Protein AF-A0A6B2NTK7-F1 (afdb_monomer)

pLDDT: mean 96.74, std 3.29, range [77.5, 98.81]

Mean predicted aligned error: 2.41 Å

Radius of gyration: 13.09 Å; Cα contacts (8 Å, |Δi|>4): 230; chains: 1; bounding box: 29×30×38 Å

Solvent-accessible surface area (backbone atoms only — not comparable to full-atom values): 6004 Å² total; per-residue (Å²): 88,73,78,73,84,59,63,34,74,52,73,42,69,81,52,84,90,76,59,60,46,55,31,65,58,80,38,51,92,48,54,24,31,42,32,43,58,51,68,86,63,57,76,85,45,50,46,70,47,75,47,74,57,63,55,98,89,66,53,49,56,76,50,79,91,37,26,22,26,34,37,24,39,57,92,76,66,44,50,51,35,37,28,41,30,35,64,72,48,90,44,44,36,39,28,43,77,92,48,75,40,72,67,105

Structure (mmCIF, N/CA/C/O backbone):
data_AF-A0A6B2NTK7-F1
#
_entry.id   AF-A0A6B2NTK7-F1
#
loop_
_atom_site.group_PDB
_atom_site.id
_atom_site.type_symbol
_atom_site.label_atom_id
_atom_site.label_alt_id
_atom_site.label_comp_id
_atom_site.label_asym_id
_atom_site.label_entity_id
_atom_site.label_seq_id
_atom_site.pdbx_PDB_ins_code
_atom_site.Cartn_x
_atom_site.Cartn_y
_atom_site.Cartn_z
_atom_site.occupancy
_atom_site.B_iso_or_equiv
_atom_site.auth_seq_id
_atom_site.auth_comp_id
_atom_site.auth_asym_id
_atom_site.auth_atom_id
_atom_site.pdbx_PDB_model_num
ATOM 1 N N . ILE A 1 1 ? 10.728 6.453 0.376 1.00 93.19 1 ILE A N 1
ATOM 2 C CA . ILE A 1 1 ? 10.989 6.324 1.821 1.00 93.19 1 ILE A CA 1
ATOM 3 C C . ILE A 1 1 ? 11.390 4.894 2.100 1.00 93.19 1 ILE A C 1
ATOM 5 O O . ILE A 1 1 ? 10.893 4.009 1.410 1.00 93.19 1 ILE A O 1
ATOM 9 N N . ASN A 1 2 ? 12.301 4.717 3.054 1.00 94.19 2 ASN A N 1
ATOM 10 C CA . ASN A 1 2 ? 12.835 3.421 3.455 1.00 94.19 2 ASN A CA 1
ATOM 11 C C . ASN A 1 2 ? 12.679 3.284 4.965 1.00 94.19 2 ASN A C 1
ATOM 13 O O . ASN A 1 2 ? 12.925 4.269 5.671 1.00 94.19 2 ASN A O 1
ATOM 17 N N . GLY A 1 3 ? 12.251 2.114 5.424 1.00 92.06 3 GLY A N 1
ATOM 18 C CA . GLY A 1 3 ? 12.166 1.770 6.843 1.00 92.06 3 GLY A CA 1
ATOM 19 C C . GLY A 1 3 ? 13.513 1.311 7.397 1.00 92.06 3 GLY A C 1
ATOM 20 O O . GLY A 1 3 ? 13.931 1.751 8.471 1.00 92.06 3 GLY A O 1
ATOM 21 N N . GLY A 1 4 ? 14.269 0.563 6.590 1.00 95.94 4 GLY A N 1
ATOM 22 C CA . GLY A 1 4 ? 15.470 -0.127 7.032 1.00 95.94 4 GLY A CA 1
ATOM 23 C C . GLY A 1 4 ? 15.207 -1.616 7.225 1.00 95.94 4 GLY A C 1
ATOM 24 O O . GLY A 1 4 ? 14.749 -2.281 6.309 1.00 95.94 4 GLY A O 1
ATOM 25 N N . SER A 1 5 ? 15.627 -2.158 8.365 1.00 95.56 5 SER A N 1
ATOM 26 C CA . SER A 1 5 ? 15.460 -3.579 8.680 1.00 95.56 5 SER A CA 1
ATOM 27 C C . SER A 1 5 ? 14.580 -3.744 9.908 1.00 95.56 5 SER A C 1
ATOM 29 O O . SER A 1 5 ? 14.769 -3.033 10.900 1.00 95.56 5 SER A O 1
ATOM 31 N N . GLY A 1 6 ? 13.753 -4.785 9.906 1.00 97.31 6 GLY A N 1
ATOM 32 C CA . GLY A 1 6 ? 12.849 -5.108 11.007 1.00 97.31 6 GLY A CA 1
ATOM 33 C C . GLY A 1 6 ? 11.439 -4.575 10.775 1.00 97.31 6 GLY A C 1
ATOM 34 O O . GLY A 1 6 ? 11.098 -4.184 9.677 1.00 97.31 6 GLY A O 1
ATOM 35 N N . ALA A 1 7 ? 10.604 -4.610 11.817 1.00 97.75 7 ALA A N 1
ATOM 36 C CA . ALA A 1 7 ? 9.182 -4.287 11.701 1.00 97.75 7 ALA A CA 1
ATOM 37 C C . ALA A 1 7 ? 8.933 -2.770 11.693 1.00 97.75 7 ALA A C 1
ATOM 39 O O . ALA A 1 7 ? 8.708 -2.156 12.749 1.00 97.75 7 ALA A O 1
ATOM 40 N N . ASP A 1 8 ? 8.950 -2.175 10.508 1.00 98.50 8 ASP A N 1
ATOM 41 C CA . ASP A 1 8 ? 8.792 -0.746 10.293 1.00 98.50 8 ASP A CA 1
ATOM 42 C C . ASP A 1 8 ? 7.329 -0.313 10.136 1.00 98.50 8 ASP A C 1
ATOM 44 O O . ASP A 1 8 ? 6.411 -1.082 9.832 1.00 98.50 8 ASP A O 1
ATOM 48 N N . LYS A 1 9 ? 7.088 0.979 10.391 1.00 98.25 9 LYS A N 1
ATOM 49 C CA . LYS A 1 9 ? 5.759 1.597 10.285 1.00 98.25 9 LYS A CA 1
ATOM 50 C C . LYS A 1 9 ? 5.783 2.758 9.311 1.00 98.25 9 LYS A C 1
ATOM 52 O O . LYS A 1 9 ? 6.295 3.832 9.625 1.00 98.25 9 LYS A O 1
ATOM 57 N N . PHE A 1 10 ? 5.123 2.579 8.176 1.00 98.38 10 PHE A N 1
ATOM 58 C CA . PHE A 1 10 ? 4.950 3.626 7.177 1.00 98.38 10 PHE A CA 1
ATOM 59 C C . PHE A 1 10 ? 3.636 4.363 7.447 1.00 98.38 10 PHE A C 1
ATOM 61 O O . PHE A 1 10 ? 2.555 3.890 7.098 1.00 98.38 10 PHE A O 1
ATOM 68 N N . PHE A 1 11 ? 3.713 5.495 8.151 1.00 97.50 11 PHE A N 1
ATOM 69 C CA . PHE A 1 11 ? 2.534 6.260 8.567 1.00 97.50 11 PHE A CA 1
ATOM 70 C C . PHE A 1 11 ? 1.991 7.163 7.457 1.00 97.50 11 PHE A C 1
ATOM 72 O O . PHE A 1 11 ? 2.731 7.967 6.903 1.00 97.50 11 PHE A O 1
ATOM 79 N N . HIS A 1 12 ? 0.673 7.133 7.251 1.00 97.31 12 HIS A N 1
ATOM 80 C CA . HIS A 1 12 ? -0.034 8.067 6.381 1.00 97.31 12 HIS A CA 1
ATOM 81 C C . HIS A 1 12 ? -1.255 8.667 7.088 1.00 97.31 12 HIS A C 1
ATOM 83 O O . HIS A 1 12 ? -2.149 7.954 7.547 1.00 97.31 12 HIS A O 1
ATOM 89 N N . VAL A 1 13 ? -1.345 10.001 7.137 1.00 94.44 13 VAL A N 1
ATOM 90 C CA . VAL A 1 13 ? -2.405 10.713 7.885 1.00 94.44 13 VAL A CA 1
ATOM 91 C C . VAL A 1 13 ? -3.806 10.554 7.273 1.00 94.44 13 VAL A C 1
ATOM 93 O O . VAL A 1 13 ? -4.808 10.697 7.967 1.00 94.44 13 VAL A O 1
ATOM 96 N N . GLY A 1 14 ? -3.886 10.246 5.975 1.00 88.31 14 GLY A N 1
ATOM 97 C CA . GLY A 1 14 ? -5.147 10.041 5.242 1.00 88.31 14 GLY A CA 1
ATOM 98 C C . GLY A 1 14 ? -5.803 11.324 4.723 1.00 88.31 14 GLY A C 1
ATOM 99 O O . GLY A 1 14 ? -6.928 11.287 4.230 1.00 88.31 14 GLY A O 1
ATOM 100 N N . ALA A 1 15 ? -5.104 12.457 4.812 1.00 84.81 15 ALA A N 1
ATOM 101 C CA . ALA A 1 15 ? -5.522 13.730 4.236 1.00 84.81 15 ALA A CA 1
ATOM 102 C C . ALA A 1 15 ? -4.930 13.915 2.831 1.00 84.81 15 ALA A C 1
ATOM 104 O O . ALA A 1 15 ? -3.767 13.584 2.593 1.00 84.81 15 ALA A O 1
ATOM 105 N N . SER A 1 16 ? -5.696 14.528 1.925 1.00 77.50 16 SER A N 1
ATOM 106 C CA . SER A 1 16 ? -5.280 14.763 0.533 1.00 77.50 16 SER A CA 1
ATOM 107 C C . SER A 1 16 ? -3.981 15.569 0.403 1.00 77.50 16 SER A C 1
ATOM 109 O O . SER A 1 16 ? -3.234 15.371 -0.548 1.00 77.50 16 SER A O 1
ATOM 111 N N . GLY A 1 17 ? -3.677 16.439 1.371 1.00 83.50 17 GLY A N 1
ATOM 112 C CA . GLY A 1 17 ? -2.4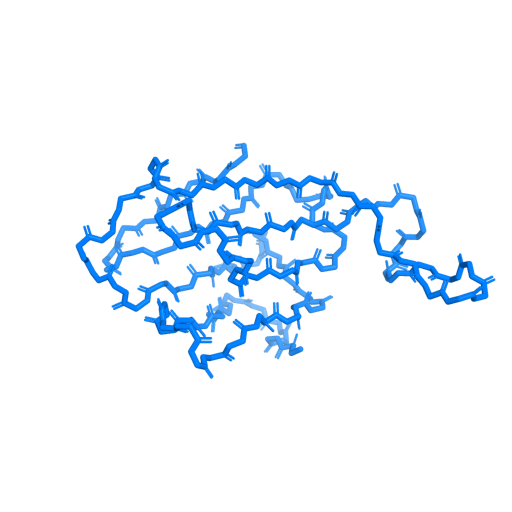46 17.235 1.391 1.00 83.50 17 GLY A CA 1
ATOM 113 C C . GLY A 1 17 ? -1.161 16.455 1.697 1.00 83.50 17 GLY A C 1
ATOM 114 O O . GLY A 1 17 ? -0.088 17.028 1.546 1.00 83.50 17 GLY A O 1
ATOM 115 N N . HIS A 1 18 ? -1.243 15.187 2.121 1.00 88.00 18 HIS A N 1
ATOM 116 C CA . HIS A 1 18 ? -0.057 14.375 2.430 1.00 88.00 18 HIS A CA 1
ATOM 117 C C . HIS A 1 18 ? 0.655 13.852 1.172 1.00 88.00 18 HIS A C 1
ATOM 119 O O . HIS A 1 18 ? 1.859 13.631 1.201 1.00 88.00 18 HIS A O 1
ATOM 125 N N . GLY A 1 19 ? -0.062 13.727 0.049 1.00 91.50 19 GLY A N 1
ATOM 126 C CA . GLY A 1 19 ? 0.468 13.105 -1.164 1.00 91.50 19 GLY A CA 1
ATOM 127 C C . GLY A 1 19 ? 0.393 11.578 -1.115 1.00 91.50 19 GLY A C 1
ATOM 128 O O . GLY A 1 19 ? -0.523 11.033 -0.507 1.00 91.50 19 GLY A O 1
ATOM 129 N N . SER A 1 20 ? 1.300 10.904 -1.815 1.00 94.75 20 SER A N 1
ATOM 130 C CA . SER A 1 20 ? 1.431 9.444 -1.815 1.00 94.75 20 SER A CA 1
ATOM 131 C C . SER A 1 20 ? 2.828 9.085 -1.333 1.00 94.75 20 SER A C 1
ATOM 133 O O . SER A 1 20 ? 3.804 9.673 -1.806 1.00 94.75 20 SER A O 1
ATOM 135 N N . ASP A 1 21 ? 2.933 8.101 -0.448 1.00 97.06 21 ASP A N 1
ATOM 136 C CA . ASP A 1 21 ? 4.222 7.620 0.037 1.00 97.06 21 ASP A CA 1
ATOM 137 C C . ASP A 1 21 ? 4.780 6.546 -0.902 1.00 97.06 21 ASP A C 1
ATOM 139 O O . ASP A 1 21 ? 4.167 5.502 -1.124 1.00 97.06 21 ASP A O 1
ATOM 143 N N . TRP A 1 22 ? 5.965 6.799 -1.455 1.00 97.62 22 TRP A N 1
ATOM 144 C CA . TRP A 1 22 ? 6.715 5.827 -2.252 1.00 97.62 22 TRP A CA 1
ATOM 145 C C . TRP A 1 22 ? 7.616 4.995 -1.338 1.00 97.62 22 TRP A C 1
ATOM 147 O O . TRP A 1 22 ? 8.622 5.523 -0.864 1.00 97.62 22 TRP A O 1
ATOM 157 N N . VAL A 1 23 ? 7.281 3.736 -1.055 1.00 98.50 23 VAL A N 1
ATOM 158 C CA . VAL A 1 23 ? 8.002 2.857 -0.112 1.00 98.50 23 VAL A CA 1
ATOM 159 C C . VAL A 1 23 ? 8.881 1.879 -0.887 1.00 98.50 23 VAL A C 1
ATOM 161 O O . VAL A 1 23 ? 8.367 1.145 -1.726 1.00 98.50 23 VAL A O 1
ATOM 164 N N . GLN A 1 24 ? 10.195 1.875 -0.636 1.00 97.94 24 GLN A N 1
ATOM 165 C CA . GLN A 1 24 ? 11.138 1.097 -1.460 1.00 97.94 24 GLN A CA 1
ATOM 166 C C . GLN A 1 24 ? 11.515 -0.268 -0.874 1.00 97.94 24 GLN A C 1
ATOM 168 O O . GLN A 1 24 ? 12.065 -1.085 -1.601 1.00 97.94 24 GLN A O 1
ATOM 173 N N . ASP A 1 25 ? 11.276 -0.500 0.416 1.00 97.44 25 ASP A N 1
ATOM 174 C CA . ASP A 1 25 ? 11.796 -1.660 1.151 1.00 97.44 25 ASP A CA 1
ATOM 175 C C . ASP A 1 25 ? 10.749 -2.347 2.043 1.00 97.44 25 ASP A C 1
ATOM 177 O O . ASP A 1 25 ? 11.116 -3.032 2.988 1.00 97.44 25 ASP A O 1
ATOM 181 N N . TYR A 1 26 ? 9.453 -2.201 1.734 1.00 98.50 26 TYR A N 1
ATOM 182 C CA . TYR A 1 26 ? 8.392 -2.862 2.500 1.00 98.50 26 TYR A CA 1
ATOM 183 C C . TYR A 1 26 ? 8.582 -4.385 2.522 1.00 98.50 26 TYR A C 1
ATOM 185 O O . TYR A 1 26 ? 8.671 -5.022 1.468 1.00 98.50 26 TYR A O 1
ATOM 193 N N . SER A 1 27 ? 8.541 -4.980 3.712 1.00 98.31 27 SER A N 1
ATOM 194 C CA . SER A 1 27 ? 8.598 -6.425 3.907 1.00 98.31 27 SER A CA 1
ATOM 195 C C . SER A 1 27 ? 7.612 -6.897 4.970 1.00 98.31 27 SER A C 1
ATOM 197 O O . SER A 1 27 ? 7.825 -6.767 6.179 1.00 98.31 27 SER A O 1
ATOM 199 N N . ALA A 1 28 ? 6.541 -7.563 4.535 1.00 98.12 28 ALA A N 1
ATOM 200 C CA . ALA A 1 28 ? 5.609 -8.187 5.470 1.00 98.12 28 ALA A CA 1
ATOM 201 C C . ALA A 1 28 ? 6.266 -9.309 6.293 1.00 98.12 28 ALA A C 1
ATOM 203 O O . ALA A 1 28 ? 5.866 -9.551 7.432 1.00 98.12 28 ALA A O 1
ATOM 204 N N . ALA A 1 29 ? 7.294 -9.966 5.742 1.00 97.88 29 ALA A N 1
ATOM 205 C CA . ALA A 1 29 ? 8.064 -10.997 6.436 1.00 97.88 29 ALA A CA 1
ATOM 206 C C . ALA A 1 29 ? 8.905 -10.434 7.596 1.00 97.88 29 ALA A C 1
ATOM 208 O O . ALA A 1 29 ? 9.160 -11.155 8.562 1.00 97.88 29 ALA A O 1
ATOM 209 N N . GLU A 1 30 ? 9.307 -9.161 7.524 1.00 98.00 30 GLU A N 1
ATOM 210 C CA . GLU A 1 30 ? 9.988 -8.460 8.622 1.00 98.00 30 GLU A CA 1
ATOM 211 C C . GLU A 1 30 ? 9.010 -7.834 9.628 1.00 98.00 30 GLU A C 1
ATOM 213 O O . GLU A 1 30 ? 9.407 -7.473 10.736 1.00 98.00 30 GLU A O 1
ATOM 218 N N . GLY A 1 31 ? 7.715 -7.817 9.299 1.00 98.00 31 GLY A N 1
ATOM 219 C CA . GLY A 1 31 ? 6.644 -7.320 10.160 1.00 98.00 31 GLY A CA 1
ATOM 220 C C . GLY A 1 31 ? 6.189 -5.901 9.832 1.00 98.00 31 GLY A C 1
ATOM 221 O O . GLY A 1 31 ? 5.519 -5.287 10.665 1.00 98.00 31 GLY A O 1
ATOM 222 N N . ASP A 1 32 ? 6.519 -5.392 8.645 1.00 98.81 32 ASP A N 1
ATOM 223 C CA . ASP A 1 32 ? 6.156 -4.037 8.247 1.00 98.81 32 ASP A CA 1
ATOM 224 C C . ASP A 1 32 ? 4.653 -3.830 8.155 1.00 98.81 32 ASP A C 1
ATOM 226 O O . ASP A 1 32 ? 3.888 -4.700 7.707 1.00 98.81 32 ASP A O 1
ATOM 230 N N . VAL A 1 33 ? 4.237 -2.615 8.509 1.00 98.75 33 VAL A N 1
ATOM 231 C CA . VAL A 1 33 ? 2.845 -2.176 8.433 1.00 98.75 33 VAL A CA 1
ATOM 232 C C . VAL A 1 33 ? 2.703 -0.804 7.780 1.00 98.75 33 VAL A C 1
ATOM 234 O O . VAL A 1 33 ? 3.479 0.127 8.012 1.00 98.75 33 VAL A O 1
ATOM 237 N N . LEU A 1 34 ? 1.628 -0.661 7.012 1.00 98.75 34 LEU A N 1
ATOM 238 C CA . LEU A 1 34 ? 1.119 0.618 6.532 1.00 98.75 34 LEU A CA 1
ATOM 239 C C . LEU A 1 34 ? 0.166 1.168 7.593 1.00 98.75 34 LEU A C 1
ATOM 241 O O . LEU A 1 34 ? -0.927 0.639 7.786 1.00 98.75 34 LEU A O 1
ATOM 245 N N . LEU A 1 35 ? 0.578 2.195 8.333 1.00 98.50 35 LEU A N 1
ATOM 246 C CA . LEU A 1 35 ? -0.203 2.731 9.448 1.00 98.50 35 LEU A CA 1
ATOM 247 C C . LEU A 1 35 ? -1.086 3.889 8.980 1.00 98.50 35 LEU A C 1
ATOM 249 O O . LEU A 1 35 ? -0.584 4.959 8.636 1.00 98.50 35 LEU A O 1
ATOM 253 N N . PHE A 1 36 ? -2.406 3.713 9.028 1.00 98.38 36 PHE A N 1
ATOM 254 C CA . PHE A 1 36 ? -3.351 4.745 8.607 1.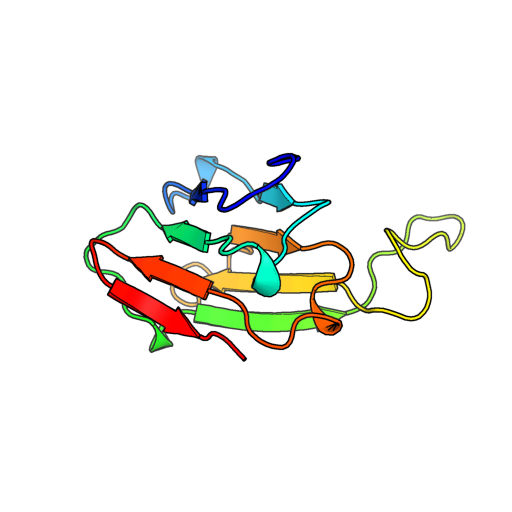00 98.38 36 PHE A CA 1
ATOM 255 C C . PHE A 1 36 ? -3.867 5.593 9.775 1.00 98.38 36 PHE A C 1
ATOM 257 O O . PHE A 1 36 ? -4.337 5.077 10.789 1.00 98.38 36 PHE A O 1
ATOM 264 N N . GLY A 1 37 ? -3.812 6.917 9.618 1.00 97.06 37 GLY A N 1
ATOM 265 C CA . GLY A 1 37 ? -4.142 7.878 10.675 1.00 97.06 37 GLY A CA 1
ATOM 266 C C . GLY A 1 37 ? -5.634 8.072 10.957 1.00 97.06 37 GLY A C 1
ATOM 267 O O . GLY A 1 37 ? -5.987 8.559 12.032 1.00 97.06 37 GLY A O 1
ATOM 268 N N . ILE A 1 38 ? -6.530 7.693 10.039 1.00 96.62 38 ILE A N 1
ATOM 269 C CA . ILE A 1 38 ? -7.979 7.830 10.251 1.00 96.62 38 ILE A CA 1
ATOM 270 C C . ILE A 1 38 ? -8.496 6.595 10.992 1.00 96.62 38 ILE A C 1
ATOM 272 O O . ILE A 1 38 ? -8.829 5.583 10.382 1.00 96.62 38 ILE A O 1
ATOM 276 N N . GLY A 1 39 ? -8.608 6.696 12.317 1.00 96.19 39 GLY A N 1
ATOM 277 C CA . GLY A 1 39 ? -9.004 5.572 13.176 1.00 96.19 39 GLY A CA 1
ATOM 278 C C . GLY A 1 39 ? -10.429 5.038 12.967 1.00 96.19 39 GLY A C 1
ATOM 279 O O . GLY A 1 39 ? -10.740 3.958 13.450 1.00 96.19 39 GLY A O 1
ATOM 280 N N . SER A 1 40 ? -11.297 5.767 12.258 1.00 96.06 40 SER A N 1
ATOM 281 C CA . SER A 1 40 ? -12.640 5.297 11.883 1.00 96.06 40 SER A CA 1
ATOM 282 C C . SER A 1 40 ? -12.699 4.633 10.504 1.00 96.06 40 SER A C 1
ATOM 284 O O . SER A 1 40 ? -13.787 4.269 10.060 1.00 96.06 40 SER A O 1
ATOM 286 N N . ALA A 1 41 ? -11.574 4.545 9.790 1.00 97.75 41 ALA A N 1
ATOM 287 C CA . ALA A 1 41 ? -11.519 3.853 8.512 1.00 97.75 41 ALA A CA 1
ATOM 288 C C . ALA A 1 41 ? -11.685 2.341 8.708 1.00 97.75 41 ALA A C 1
ATOM 290 O O . ALA A 1 41 ? -11.367 1.793 9.762 1.00 97.75 41 ALA A O 1
ATOM 291 N N . THR A 1 42 ? -12.173 1.659 7.678 1.00 98.19 42 THR A N 1
ATOM 292 C CA . THR A 1 42 ? -12.330 0.202 7.685 1.00 98.19 42 THR A CA 1
ATOM 293 C C . THR A 1 42 ? -11.516 -0.430 6.570 1.00 98.19 42 THR A C 1
ATOM 295 O O . THR A 1 42 ? -11.279 0.181 5.528 1.00 98.19 42 THR A O 1
ATOM 298 N N . ARG A 1 43 ? -11.115 -1.690 6.760 1.00 98.12 43 ARG A N 1
ATOM 299 C CA . ARG A 1 43 ? -10.353 -2.464 5.772 1.00 98.12 43 ARG A CA 1
ATOM 300 C C . ARG A 1 43 ? -10.992 -2.462 4.374 1.00 98.12 43 ARG A C 1
ATOM 302 O O . ARG A 1 43 ? -10.274 -2.323 3.384 1.00 98.12 43 ARG A O 1
ATOM 309 N N . ASP A 1 44 ? -12.317 -2.552 4.271 1.00 98.38 44 ASP A N 1
ATOM 310 C CA . ASP A 1 44 ? -13.030 -2.605 2.982 1.00 98.38 44 ASP A CA 1
ATOM 311 C C . ASP A 1 44 ? -12.905 -1.312 2.159 1.00 98.38 44 ASP A C 1
ATOM 313 O O . ASP A 1 44 ? -13.044 -1.313 0.932 1.00 98.38 44 ASP A O 1
ATOM 317 N N . GLN A 1 45 ? -12.574 -0.196 2.813 1.00 98.50 45 GLN A N 1
ATOM 318 C CA . GLN A 1 45 ? -12.301 1.077 2.149 1.00 98.50 45 GLN A CA 1
ATOM 319 C C . GLN A 1 45 ? -10.946 1.100 1.441 1.00 98.50 45 GLN A C 1
ATOM 321 O O . GLN A 1 45 ? -10.645 2.083 0.769 1.00 98.50 45 GLN A O 1
ATOM 326 N N . PHE A 1 46 ? -10.147 0.038 1.546 1.00 98.69 46 PHE A N 1
ATOM 327 C CA . PHE A 1 46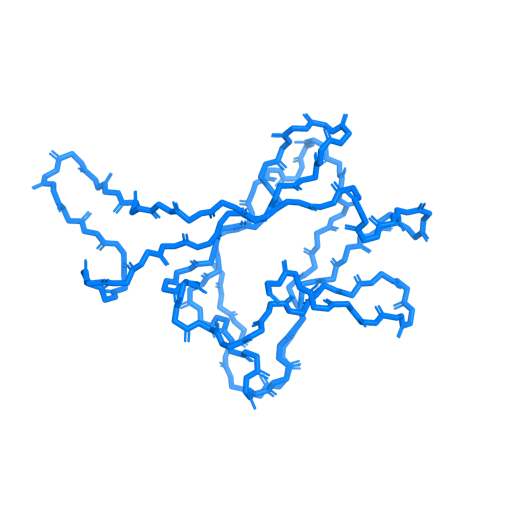 ? -8.852 -0.073 0.889 1.00 98.69 46 PHE A CA 1
ATOM 328 C C . PHE A 1 46 ? -8.887 -1.067 -0.266 1.00 98.69 46 PHE A C 1
ATOM 330 O O . PHE A 1 46 ? -9.537 -2.119 -0.214 1.00 98.69 46 PHE A O 1
ATOM 337 N N . GLN A 1 47 ? -8.178 -0.705 -1.326 1.00 98.56 47 GLN A N 1
ATOM 338 C CA . GLN A 1 47 ? -7.967 -1.493 -2.532 1.00 98.56 47 GLN A CA 1
ATOM 339 C C . GLN A 1 47 ? -6.473 -1.577 -2.809 1.00 98.56 47 GLN A C 1
ATOM 341 O O . GLN A 1 47 ? -5.775 -0.585 -2.625 1.00 98.56 47 GLN A O 1
ATOM 346 N N . VAL A 1 48 ? -6.012 -2.718 -3.313 1.00 98.81 48 VAL A N 1
ATOM 347 C CA . VAL A 1 48 ? -4.673 -2.842 -3.888 1.00 98.81 48 VAL A CA 1
ATOM 348 C C . VAL A 1 48 ? -4.820 -3.035 -5.385 1.00 98.81 48 VAL A C 1
ATOM 350 O O . VAL A 1 48 ? -5.592 -3.885 -5.828 1.00 98.81 48 VAL A O 1
ATOM 353 N N . ASN A 1 49 ? -4.098 -2.226 -6.150 1.00 98.62 49 ASN A N 1
ATOM 354 C CA . ASN A 1 49 ? -3.867 -2.471 -7.566 1.00 98.62 49 ASN A CA 1
ATOM 355 C C . ASN A 1 49 ? -2.405 -2.837 -7.767 1.00 98.62 49 ASN A C 1
ATOM 357 O O . ASN A 1 49 ? -1.542 -2.268 -7.107 1.00 98.62 49 ASN A O 1
ATOM 361 N N . PHE A 1 50 ? -2.142 -3.716 -8.726 1.00 98.62 50 PHE A N 1
ATOM 362 C CA . PHE A 1 50 ? -0.789 -4.056 -9.138 1.00 98.62 50 PHE A CA 1
ATOM 363 C C . PHE A 1 50 ? -0.549 -3.566 -10.555 1.00 98.62 50 PHE A C 1
ATOM 365 O O . PHE A 1 50 ? -1.379 -3.782 -11.444 1.00 98.62 50 PHE A O 1
ATOM 372 N N . ASN A 1 51 ? 0.558 -2.863 -10.754 1.00 98.31 51 ASN A N 1
ATOM 373 C CA . ASN A 1 51 ? 1.015 -2.454 -12.074 1.00 98.31 51 ASN A CA 1
ATOM 374 C C . ASN A 1 51 ? 2.506 -2.119 -12.020 1.00 98.31 51 ASN A C 1
ATOM 376 O O . ASN A 1 51 ? 3.004 -1.806 -10.947 1.00 98.31 51 ASN A O 1
ATOM 380 N N . HIS A 1 52 ? 3.186 -2.130 -13.164 1.00 97.75 52 HIS A N 1
ATOM 381 C CA . HIS A 1 52 ? 4.554 -1.621 -13.216 1.00 97.75 52 HIS A CA 1
ATOM 382 C C . HIS A 1 52 ? 4.561 -0.094 -13.171 1.00 97.75 52 HIS A C 1
ATOM 384 O O . HIS A 1 52 ? 3.806 0.553 -13.909 1.00 97.75 52 HIS A O 1
ATOM 390 N N . THR A 1 53 ? 5.454 0.486 -12.377 1.00 95.44 53 THR A N 1
ATOM 391 C CA . THR A 1 53 ? 5.947 1.832 -12.647 1.00 95.44 53 THR A CA 1
ATOM 392 C C . THR A 1 53 ? 7.044 1.788 -13.687 1.00 95.44 53 THR A C 1
ATOM 394 O O . THR A 1 53 ? 7.776 0.811 -13.818 1.00 95.44 53 THR A O 1
ATOM 397 N N . GLN A 1 54 ? 7.101 2.838 -14.497 1.00 95.94 54 GLN A N 1
ATOM 398 C CA . GLN A 1 54 ? 8.076 2.942 -15.563 1.00 95.94 54 GLN A CA 1
ATOM 399 C C . GLN A 1 54 ? 8.385 4.416 -15.817 1.00 95.94 54 GLN A C 1
ATOM 401 O O . GLN A 1 54 ? 7.463 5.237 -15.872 1.00 95.94 54 GLN A O 1
ATOM 406 N N . ASN A 1 55 ? 9.663 4.765 -15.961 1.00 93.69 55 ASN A N 1
ATOM 407 C CA . ASN A 1 55 ? 10.051 6.101 -16.417 1.00 93.69 55 ASN A CA 1
ATOM 408 C C . ASN A 1 55 ? 9.920 6.233 -17.951 1.00 93.69 55 ASN A C 1
ATOM 410 O O . ASN A 1 55 ? 9.475 5.315 -18.641 1.00 93.69 55 ASN A O 1
ATOM 414 N N . ALA A 1 56 ? 10.289 7.392 -18.503 1.00 95.56 56 ALA A N 1
ATOM 415 C CA . ALA A 1 56 ? 10.156 7.656 -19.938 1.00 95.56 56 ALA A CA 1
ATOM 416 C C . ALA A 1 56 ? 11.073 6.774 -20.810 1.00 95.56 56 ALA A C 1
ATOM 418 O O . ALA A 1 56 ? 10.767 6.537 -21.978 1.00 95.56 56 ALA A O 1
ATOM 419 N N . GLU A 1 57 ? 12.177 6.282 -20.247 1.00 96.12 57 GLU A N 1
ATOM 420 C CA . GLU A 1 57 ? 13.170 5.429 -20.905 1.00 96.12 57 GLU A CA 1
ATOM 421 C C . GLU A 1 57 ? 12.815 3.938 -20.847 1.00 96.12 57 GLU A C 1
ATOM 423 O O . GLU A 1 57 ? 13.460 3.128 -21.513 1.00 96.12 57 GLU A O 1
ATOM 428 N N . GLY A 1 58 ? 11.780 3.572 -20.092 1.00 94.81 58 GLY A N 1
ATOM 429 C CA . GLY A 1 58 ? 11.350 2.190 -19.947 1.00 94.81 58 GLY A CA 1
ATOM 430 C C . GLY A 1 58 ? 11.868 1.480 -18.691 1.00 94.81 58 GLY A C 1
ATOM 431 O O . GLY A 1 58 ? 11.541 0.308 -18.509 1.00 94.81 58 GLY A O 1
ATOM 432 N N . GLU A 1 59 ? 12.623 2.160 -17.830 1.00 96.62 59 GLU A N 1
ATOM 433 C CA . GLU A 1 59 ? 13.161 1.600 -16.582 1.00 96.62 59 GLU A CA 1
ATOM 434 C C . GLU A 1 59 ? 12.049 1.438 -15.543 1.00 96.62 59 GLU A C 1
ATOM 436 O O . GLU A 1 59 ? 11.267 2.376 -15.338 1.00 96.62 59 GLU A O 1
ATOM 441 N N . ARG A 1 60 ? 11.986 0.274 -14.888 1.00 96.62 60 ARG A N 1
ATOM 442 C CA . ARG A 1 60 ? 11.037 -0.014 -13.800 1.00 96.62 60 ARG A CA 1
ATOM 443 C C . ARG A 1 60 ? 11.715 0.169 -12.444 1.00 96.62 60 ARG A C 1
ATOM 445 O O . ARG A 1 60 ? 12.936 0.267 -12.363 1.00 96.62 60 ARG A O 1
ATOM 452 N N . ALA A 1 61 ? 10.931 0.289 -11.375 1.00 95.44 61 ALA A N 1
ATOM 453 C CA . ALA A 1 61 ? 11.501 0.332 -10.033 1.00 95.44 61 ALA A CA 1
ATOM 454 C C . ALA A 1 61 ? 11.661 -1.087 -9.478 1.00 95.44 61 ALA A C 1
ATOM 456 O O . ALA A 1 61 ? 10.812 -1.936 -9.717 1.00 95.44 61 ALA A O 1
ATOM 457 N N . GLY A 1 62 ? 12.721 -1.310 -8.698 1.00 96.19 62 GLY A N 1
ATOM 458 C CA . GLY A 1 62 ? 12.951 -2.600 -8.048 1.00 96.19 62 GLY A CA 1
ATOM 459 C C . GLY A 1 62 ? 13.331 -3.705 -9.033 1.00 96.19 62 GLY A C 1
ATOM 460 O O . GLY A 1 62 ? 14.206 -3.515 -9.880 1.00 96.19 62 GLY A O 1
ATOM 461 N N . ASP A 1 63 ? 12.716 -4.872 -8.877 1.00 97.62 63 ASP A N 1
ATOM 462 C CA . ASP A 1 63 ? 12.839 -5.993 -9.804 1.00 97.62 63 ASP A CA 1
ATOM 463 C C . ASP A 1 63 ? 11.902 -5.784 -11.002 1.00 97.62 63 ASP A C 1
ATOM 465 O O . ASP A 1 63 ? 10.680 -5.793 -10.873 1.00 97.62 63 ASP A O 1
ATOM 469 N N . ASP A 1 64 ? 12.476 -5.679 -12.205 1.00 97.19 64 ASP A N 1
ATOM 470 C CA . ASP A 1 64 ? 11.738 -5.496 -13.460 1.00 97.19 64 ASP A CA 1
ATOM 471 C C . ASP A 1 64 ? 10.582 -6.491 -13.667 1.00 97.19 64 ASP A C 1
ATOM 473 O O . ASP A 1 64 ? 9.626 -6.182 -14.389 1.00 97.19 64 ASP A O 1
ATOM 477 N N . ALA A 1 65 ? 10.660 -7.699 -13.100 1.00 97.38 65 ALA A N 1
ATOM 478 C CA . ALA A 1 65 ? 9.637 -8.731 -13.232 1.00 97.38 65 ALA A CA 1
ATOM 479 C C . ALA A 1 65 ? 8.491 -8.598 -12.216 1.00 97.38 65 ALA A C 1
ATOM 481 O O . ALA A 1 65 ? 7.448 -9.234 -12.399 1.00 97.38 65 ALA A O 1
ATOM 482 N N . VAL A 1 66 ? 8.651 -7.785 -11.172 1.00 98.25 66 VAL A N 1
ATOM 483 C CA . VAL A 1 66 ? 7.682 -7.639 -10.085 1.00 98.25 66 VAL A CA 1
ATOM 484 C C . VAL A 1 66 ? 6.933 -6.317 -10.239 1.00 98.25 66 VAL A C 1
ATOM 486 O O . VAL A 1 66 ? 7.479 -5.286 -10.611 1.00 98.25 66 VAL A O 1
ATOM 489 N N . GLN A 1 67 ? 5.617 -6.360 -10.048 1.00 98.69 67 GLN A N 1
ATOM 490 C CA . GLN A 1 67 ? 4.787 -5.159 -10.100 1.00 98.69 67 GLN A CA 1
ATOM 491 C C . GLN A 1 67 ? 4.775 -4.462 -8.744 1.00 98.69 67 GLN A C 1
ATOM 493 O O . GLN A 1 67 ? 4.740 -5.110 -7.697 1.00 98.69 67 GLN A O 1
ATOM 498 N N . GLU A 1 68 ? 4.691 -3.142 -8.761 1.00 98.69 68 GLU A N 1
ATOM 499 C CA . GLU A 1 68 ? 4.427 -2.353 -7.573 1.00 98.69 68 GLU A CA 1
ATOM 500 C C . GLU A 1 68 ? 2.980 -2.525 -7.111 1.00 98.69 68 GLU A C 1
ATOM 502 O O . GLU A 1 68 ? 2.056 -2.745 -7.905 1.00 98.69 68 GLU A O 1
ATOM 507 N N . ALA A 1 69 ? 2.776 -2.401 -5.799 1.00 98.81 69 ALA A N 1
ATOM 508 C CA . ALA A 1 69 ? 1.452 -2.394 -5.192 1.00 98.81 69 ALA A CA 1
ATOM 509 C C . ALA A 1 69 ? 1.018 -0.960 -4.880 1.00 98.81 69 ALA A C 1
ATOM 511 O O . ALA A 1 69 ? 1.694 -0.239 -4.149 1.00 98.81 69 ALA A O 1
ATOM 51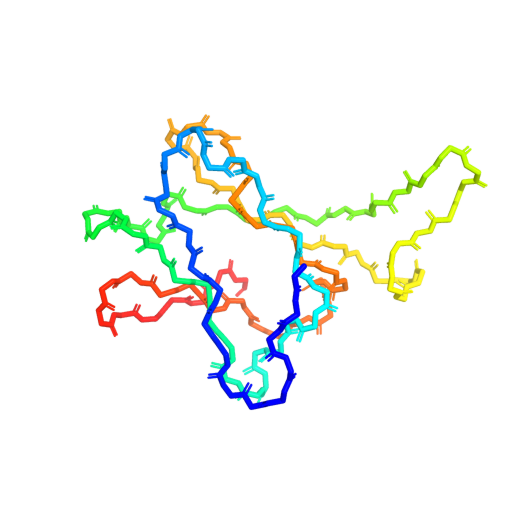2 N N . PHE A 1 70 ? -0.149 -0.559 -5.376 1.00 98.69 70 PHE A N 1
ATOM 513 C CA . PHE A 1 70 ? -0.761 0.738 -5.097 1.00 98.69 70 PHE A CA 1
ATOM 514 C C . PHE A 1 70 ? -1.921 0.555 -4.127 1.00 98.69 70 PHE A C 1
ATOM 516 O O . PHE A 1 70 ? -2.983 0.049 -4.502 1.00 98.69 70 PHE A O 1
ATOM 523 N N . VAL A 1 71 ? -1.728 0.989 -2.883 1.00 98.69 71 V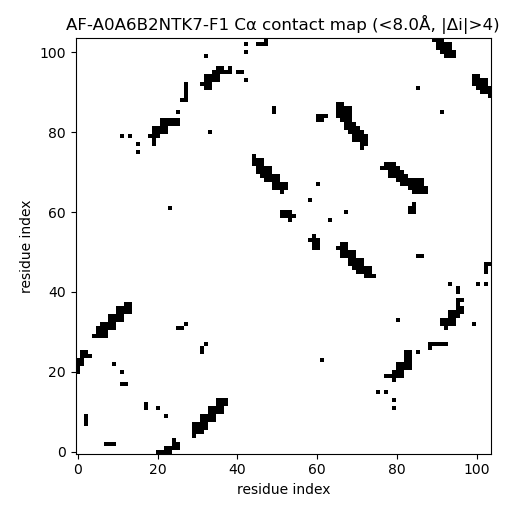AL A N 1
ATOM 524 C CA . VAL A 1 71 ? -2.748 0.939 -1.833 1.00 98.69 71 VAL A CA 1
ATOM 525 C C . VAL A 1 71 ? -3.600 2.200 -1.905 1.00 98.69 71 VAL A C 1
ATOM 527 O O . VAL A 1 71 ? -3.143 3.304 -1.613 1.00 98.69 71 VAL A O 1
ATOM 530 N N . ILE A 1 72 ? -4.857 2.032 -2.303 1.00 98.44 72 ILE A N 1
ATOM 531 C CA . ILE A 1 72 ? -5.807 3.108 -2.589 1.00 98.44 72 ILE A CA 1
ATOM 532 C C . ILE A 1 72 ? -6.864 3.161 -1.492 1.00 98.44 72 ILE A C 1
ATOM 534 O O . ILE A 1 72 ? -7.518 2.158 -1.201 1.00 98.44 72 ILE A O 1
ATOM 538 N N . TYR A 1 73 ? -7.101 4.351 -0.944 1.00 97.88 73 TYR A N 1
ATOM 539 C CA . TYR A 1 73 ? -8.240 4.603 -0.064 1.00 97.88 73 TYR A CA 1
ATOM 540 C C . TYR A 1 73 ? -9.448 5.025 -0.907 1.00 97.88 73 TYR A C 1
ATOM 542 O O . TYR A 1 73 ? -9.544 6.158 -1.385 1.00 97.88 73 TYR A O 1
ATOM 550 N N . ARG A 1 74 ? -10.390 4.101 -1.108 1.00 97.44 74 ARG A N 1
ATOM 551 C CA . ARG A 1 74 ? -11.559 4.261 -1.989 1.00 97.44 74 ARG A CA 1
ATOM 552 C C . ARG A 1 74 ? -12.390 5.521 -1.712 1.00 97.44 74 ARG A C 1
ATOM 554 O O . ARG A 1 74 ? -12.830 6.118 -2.691 1.00 97.44 74 ARG A O 1
ATOM 561 N N . PRO A 1 75 ? -12.607 5.968 -0.454 1.00 95.75 75 PRO A N 1
ATOM 562 C CA . PRO A 1 75 ? -13.404 7.166 -0.192 1.00 95.75 75 PRO A CA 1
ATOM 563 C C . PRO A 1 75 ? -12.856 8.443 -0.834 1.00 95.75 75 PRO A C 1
ATOM 565 O O . PRO A 1 75 ? -13.636 9.339 -1.141 1.00 95.75 75 PRO A O 1
ATOM 568 N N . THR A 1 76 ? -11.540 8.533 -1.050 1.00 94.38 76 THR A N 1
ATOM 569 C CA . THR A 1 76 ? -10.912 9.677 -1.732 1.00 94.38 76 THR A CA 1
ATOM 570 C C . THR A 1 76 ? -10.389 9.330 -3.125 1.00 94.38 76 THR A C 1
ATOM 572 O O . THR A 1 76 ? -10.124 10.234 -3.911 1.00 94.38 76 THR A O 1
ATOM 575 N N . GLY A 1 77 ? -10.210 8.043 -3.434 1.00 94.56 77 GLY A N 1
ATOM 576 C CA . GLY A 1 77 ? -9.553 7.572 -4.656 1.00 94.56 77 GLY A CA 1
ATOM 577 C C . GLY A 1 77 ? -8.038 7.801 -4.671 1.00 94.56 77 GLY A C 1
ATOM 578 O O . GLY A 1 77 ? -7.386 7.510 -5.670 1.00 94.56 77 GLY A O 1
ATOM 579 N N . GLN A 1 78 ? -7.467 8.316 -3.582 1.00 96.12 78 GLN A N 1
ATOM 580 C CA . GLN A 1 78 ? -6.043 8.610 -3.477 1.00 96.12 78 GLN A CA 1
ATOM 581 C C . GLN A 1 78 ? -5.242 7.329 -3.237 1.00 96.12 78 GLN A C 1
ATOM 583 O O . GLN A 1 78 ? -5.612 6.495 -2.405 1.00 96.12 78 GLN A O 1
ATOM 588 N N . ILE A 1 79 ? -4.111 7.218 -3.933 1.00 97.62 79 ILE A N 1
ATOM 589 C CA . ILE A 1 79 ? -3.055 6.257 -3.614 1.00 97.62 79 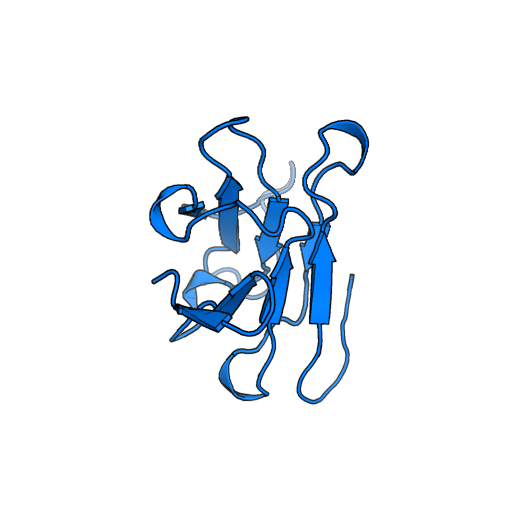ILE A CA 1
ATOM 590 C C . ILE A 1 79 ? -2.365 6.753 -2.344 1.00 97.62 79 ILE A C 1
ATOM 592 O O . ILE A 1 79 ? -1.774 7.831 -2.344 1.00 97.62 79 ILE A O 1
ATOM 596 N N . MET A 1 80 ? -2.469 5.993 -1.262 1.00 98.19 80 MET A N 1
ATOM 597 C CA . MET A 1 80 ? -1.825 6.313 0.013 1.00 98.19 80 MET A CA 1
ATOM 598 C C . MET A 1 80 ? -0.365 5.866 -0.003 1.00 98.19 80 MET A C 1
ATOM 600 O O . MET A 1 80 ? 0.520 6.647 0.330 1.00 98.19 80 MET A O 1
ATOM 604 N N . TRP A 1 81 ? -0.121 4.644 -0.483 1.00 98.62 81 TRP A N 1
ATOM 605 C CA . TRP A 1 81 ? 1.216 4.076 -0.628 1.00 98.62 81 TRP A CA 1
ATOM 606 C C . TRP A 1 81 ? 1.393 3.432 -2.000 1.00 98.62 81 TRP A C 1
ATOM 608 O O . TRP A 1 81 ? 0.477 2.780 -2.508 1.00 98.62 81 TRP A O 1
ATOM 618 N N . ALA A 1 82 ? 2.583 3.591 -2.567 1.00 98.44 82 ALA A N 1
ATOM 619 C CA . ALA A 1 82 ? 3.096 2.786 -3.665 1.00 98.44 82 ALA A CA 1
ATOM 620 C C . ALA A 1 82 ? 4.292 1.984 -3.138 1.00 98.44 82 ALA A C 1
ATOM 622 O O . ALA A 1 82 ? 5.254 2.580 -2.653 1.00 98.44 82 ALA A O 1
ATOM 623 N N . LEU A 1 83 ? 4.204 0.656 -3.179 1.00 98.69 83 LEU A N 1
ATOM 624 C CA . LEU A 1 83 ? 5.236 -0.250 -2.675 1.00 98.69 83 LEU A CA 1
ATOM 625 C C . LEU A 1 83 ? 6.034 -0.799 -3.853 1.00 98.69 83 LEU A C 1
ATOM 627 O O . LEU A 1 83 ? 5.455 -1.481 -4.705 1.00 98.69 83 LEU A O 1
ATOM 631 N N . VAL A 1 84 ? 7.338 -0.525 -3.879 1.00 98.56 84 VAL A N 1
ATOM 632 C CA . VAL A 1 84 ? 8.266 -1.158 -4.825 1.00 98.56 84 VAL A CA 1
ATOM 633 C C . VAL A 1 84 ? 8.193 -2.672 -4.644 1.00 98.56 84 VAL A C 1
ATOM 635 O O . VAL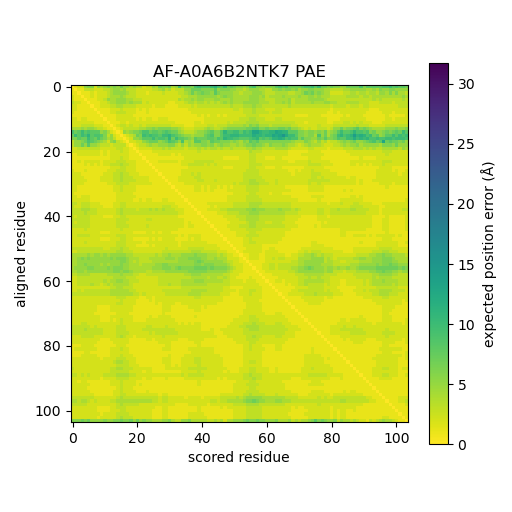 A 1 84 ? 8.135 -3.155 -3.514 1.00 98.56 84 VAL A O 1
ATOM 638 N N . ASP A 1 85 ? 8.108 -3.402 -5.756 1.00 98.44 85 ASP A N 1
ATOM 639 C CA . ASP A 1 85 ? 7.995 -4.866 -5.794 1.00 98.44 85 ASP A CA 1
ATOM 640 C C . ASP A 1 85 ? 6.846 -5.449 -4.947 1.00 98.44 85 ASP A C 1
ATOM 642 O O . ASP A 1 85 ? 6.873 -6.607 -4.524 1.00 98.44 85 ASP A O 1
ATOM 646 N N . GLY A 1 86 ? 5.796 -4.660 -4.693 1.00 98.38 86 GLY A N 1
ATOM 647 C CA . GLY A 1 86 ? 4.715 -5.034 -3.781 1.00 98.38 86 GLY A CA 1
ATOM 648 C C . GLY A 1 86 ? 3.935 -6.295 -4.179 1.00 98.38 86 GLY A C 1
ATOM 649 O O . GLY A 1 86 ? 3.383 -6.962 -3.307 1.00 98.38 86 GLY A O 1
ATOM 650 N N . ALA A 1 87 ? 3.912 -6.672 -5.462 1.00 98.56 87 ALA A N 1
ATOM 651 C CA . ALA A 1 87 ? 3.323 -7.935 -5.923 1.00 98.56 87 ALA A CA 1
ATOM 652 C C . ALA A 1 87 ? 4.109 -9.180 -5.473 1.00 98.56 87 ALA A C 1
ATOM 654 O O . ALA A 1 87 ? 3.580 -10.289 -5.534 1.00 98.56 87 ALA A O 1
ATOM 655 N N . GLY A 1 88 ? 5.358 -9.015 -5.030 1.00 97.94 88 GLY A N 1
ATOM 656 C CA . GLY A 1 88 ? 6.169 -10.088 -4.456 1.00 97.94 88 GLY A CA 1
ATOM 657 C C . GLY A 1 88 ? 5.823 -10.414 -3.000 1.00 97.94 88 GLY A C 1
ATOM 658 O O . GLY A 1 88 ? 6.306 -11.414 -2.470 1.00 97.94 88 GLY A O 1
ATOM 659 N N . GLN A 1 89 ? 4.997 -9.597 -2.341 1.00 98.31 89 GLN A N 1
ATOM 660 C CA . GLN A 1 89 ? 4.625 -9.800 -0.945 1.00 98.31 89 GLN A CA 1
ATOM 661 C C . GLN A 1 89 ? 3.517 -10.850 -0.810 1.00 98.31 89 GLN A C 1
ATOM 663 O O . GLN A 1 89 ? 2.528 -10.828 -1.540 1.00 98.31 89 GLN A O 1
ATOM 668 N N . SER A 1 90 ? 3.649 -11.747 0.170 1.00 97.44 90 SER A N 1
ATOM 669 C CA . SER A 1 90 ? 2.591 -12.711 0.506 1.00 97.44 90 SER A CA 1
ATOM 670 C C . SER A 1 90 ? 1.430 -12.094 1.286 1.00 97.44 90 SER A C 1
ATOM 672 O O . SER A 1 90 ? 0.374 -12.710 1.367 1.00 97.44 90 SER A O 1
ATOM 674 N N . SER A 1 91 ? 1.650 -10.928 1.893 1.00 98.50 91 SER A N 1
ATOM 675 C CA . SER A 1 91 ? 0.641 -10.126 2.580 1.00 98.50 91 SER A CA 1
ATOM 676 C C . SER A 1 91 ? 1.013 -8.649 2.486 1.00 98.50 91 SER A C 1
ATOM 678 O O . SER A 1 91 ? 2.183 -8.296 2.340 1.00 98.50 91 SER A O 1
ATOM 680 N N . ILE A 1 92 ? 0.027 -7.765 2.586 1.00 98.81 92 ILE A N 1
ATOM 681 C CA . ILE A 1 92 ? 0.257 -6.322 2.718 1.00 98.81 92 ILE A CA 1
ATOM 682 C C . ILE A 1 92 ? -0.515 -5.871 3.949 1.00 98.81 92 ILE A C 1
ATOM 684 O O . ILE A 1 92 ? -1.740 -5.787 3.938 1.00 98.81 92 ILE A O 1
ATOM 688 N N . ASN A 1 93 ? 0.209 -5.595 5.028 1.00 98.81 93 ASN A N 1
ATOM 689 C CA . ASN A 1 93 ? -0.370 -5.352 6.341 1.00 98.81 93 ASN A CA 1
ATOM 690 C C . ASN A 1 93 ? -0.793 -3.884 6.484 1.00 98.81 93 ASN A C 1
ATOM 692 O O . ASN A 1 93 ? 0.042 -2.989 6.629 1.00 98.81 93 ASN A O 1
ATOM 696 N N . LEU A 1 94 ? -2.098 -3.629 6.502 1.00 98.81 94 LEU A N 1
ATOM 697 C CA . LEU A 1 94 ? -2.670 -2.334 6.855 1.00 98.81 94 LEU A CA 1
ATOM 698 C C . LEU A 1 9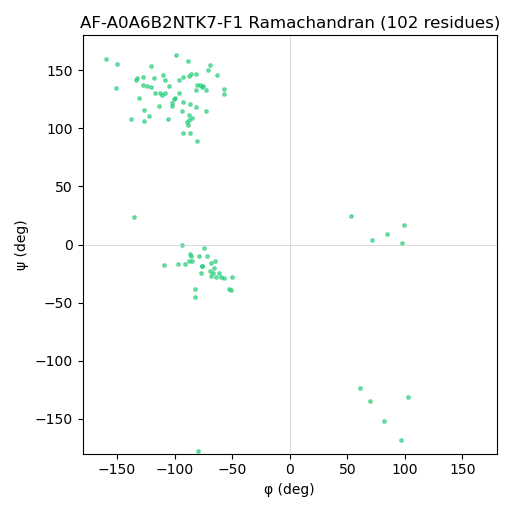4 ? -2.991 -2.301 8.348 1.00 98.81 94 LEU A C 1
ATOM 700 O O . LEU A 1 94 ? -3.808 -3.090 8.821 1.00 98.81 94 LEU A O 1
ATOM 704 N N . GLN A 1 95 ? -2.420 -1.346 9.076 1.00 98.75 95 GLN A N 1
ATOM 705 C CA . GLN A 1 95 ? -2.757 -1.091 10.470 1.00 98.75 95 GLN A CA 1
ATOM 706 C C . GLN A 1 95 ? -3.721 0.099 10.599 1.00 98.75 95 GLN A C 1
ATOM 708 O O . GLN A 1 95 ? -3.423 1.209 10.149 1.00 98.75 95 GLN A O 1
ATOM 713 N N . ILE A 1 96 ? -4.849 -0.117 11.282 1.00 98.25 96 ILE A N 1
ATOM 714 C CA . ILE A 1 96 ? -5.801 0.929 11.690 1.00 98.25 96 ILE A CA 1
ATOM 715 C C . ILE A 1 96 ? -6.022 0.795 13.197 1.00 98.25 96 ILE A C 1
ATOM 717 O O . ILE A 1 96 ? -6.536 -0.213 13.679 1.00 98.25 96 ILE A O 1
ATOM 721 N N . GLY A 1 97 ? -5.622 1.809 13.966 1.00 96.00 97 GLY A N 1
ATOM 722 C CA . GLY A 1 97 ? -5.635 1.704 15.426 1.00 96.00 97 GLY A CA 1
ATOM 723 C C . GLY A 1 97 ? -4.722 0.568 15.908 1.00 96.00 97 GLY A C 1
ATOM 724 O O . GLY A 1 97 ? -3.528 0.566 15.608 1.00 96.00 97 GLY A O 1
ATOM 725 N N . SER A 1 98 ? -5.266 -0.383 16.670 1.00 96.38 98 SER A N 1
ATOM 726 C CA . SER A 1 98 ? -4.546 -1.582 17.134 1.00 96.38 98 SER A CA 1
ATOM 727 C C . SER A 1 98 ? -4.593 -2.754 16.159 1.00 96.38 98 SER A C 1
ATOM 729 O O . SER A 1 98 ? -3.839 -3.708 16.337 1.00 96.38 98 SER A O 1
ATOM 731 N N . ASP A 1 99 ? -5.479 -2.699 15.170 1.00 98.12 99 ASP A N 1
ATOM 732 C CA . ASP A 1 99 ? -5.821 -3.856 14.358 1.00 98.12 99 ASP A CA 1
ATOM 733 C C . ASP A 1 99 ? -5.001 -3.859 13.072 1.00 98.12 99 ASP A C 1
ATOM 735 O O . ASP A 1 99 ? -4.759 -2.808 12.470 1.00 98.12 99 ASP A O 1
ATOM 739 N N . VAL A 1 100 ? -4.579 -5.052 12.659 1.00 98.56 100 VAL A N 1
ATOM 740 C CA . VAL A 1 100 ? -3.814 -5.283 11.434 1.00 98.56 100 VAL A CA 1
ATOM 741 C C . VAL A 1 100 ? -4.640 -6.156 10.504 1.00 98.56 100 VAL A C 1
ATOM 743 O O . VAL A 1 100 ? -5.164 -7.194 10.909 1.00 98.56 100 VAL A O 1
ATOM 746 N N . PHE A 1 101 ? -4.748 -5.725 9.255 1.00 98.62 101 PHE A N 1
ATOM 747 C CA . PHE A 1 101 ? -5.520 -6.383 8.217 1.00 98.62 101 PHE A CA 1
ATOM 748 C C . PHE A 1 101 ? -4.624 -6.696 7.029 1.00 98.62 101 PHE A C 1
ATOM 750 O O . PHE A 1 101 ? -3.878 -5.828 6.580 1.00 98.62 101 PHE A O 1
ATOM 757 N N . ASP A 1 102 ? -4.759 -7.897 6.479 1.00 98.50 102 ASP A N 1
ATOM 758 C CA . ASP A 1 102 ? -4.133 -8.221 5.203 1.00 98.50 102 ASP A CA 1
ATOM 759 C C . ASP A 1 102 ? -4.919 -7.597 4.044 1.00 98.50 102 ASP A C 1
ATOM 761 O O . ASP A 1 102 ? -6.164 -7.606 4.023 1.00 98.50 102 ASP A O 1
ATOM 765 N N . LEU A 1 103 ? -4.201 -6.998 3.095 1.00 98.50 103 LEU A N 1
ATOM 766 C CA . LEU A 1 103 ? -4.796 -6.369 1.930 1.00 98.50 103 LEU A CA 1
ATOM 767 C C . LEU A 1 103 ? -4.941 -7.291 0.708 1.00 98.50 103 LEU A C 1
ATOM 769 O O . LEU A 1 103 ? -5.722 -6.930 -0.184 1.00 98.50 103 LEU A O 1
ATOM 773 N N . VAL A 1 104 ? -4.235 -8.425 0.661 1.00 94.1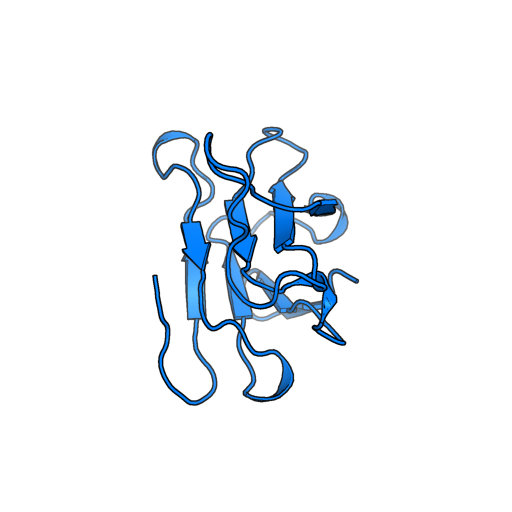2 104 VAL A N 1
ATOM 774 C CA . VAL A 1 104 ? -4.088 -9.277 -0.539 1.00 94.12 104 VAL A CA 1
ATOM 775 C C . VAL A 1 104 ? -4.377 -10.751 -0.283 1.00 94.12 104 VAL A C 1
ATOM 777 O O . VAL A 1 104 ? -4.439 -11.151 0.896 1.00 94.12 104 VAL A O 1
#

Sequence (104 aa):
INGGSGADKFFHVGASGHGSDWVQDYSAAEGDVLLFGIGSATRDQFQVNFNHTQNAEGERAGDDAVQEAFVIYRPTGQIMWALVDGAGQSSINLQIGSDVFDLV

Secondary structure (DSSP, 8-state):
----SSS-EEEE---GGG--EEESS--TTTT-EEEES-TT--GGGEEEEEE----TTSPPSS-TTSPEEEEEETTTTEEEEEETTGGG-S--EEEETTEEEE--

Nearest PDB structures (foldseek):
  7syf-assembly1_A  TM=5.117E-01  e=8.897E+00  Homo sapiens
  3owr-assembly3_C  TM=3.512E-01  e=4.285E+00  Bacteroides fragilis NCTC 9343
  2y4o-assembly1_B  TM=3.380E-01  e=5.810E+00  Burkholderia cenocepacia J2315
  7v7b-assembly1_B  TM=3.444E-01  e=4.285E+00  Homo sapiens
  2y27-assembly1_A  TM=3.241E-01  e=9.455E+00  Burkholderia cenocepacia J2315

Organism: NCBI:txid2706882

Foldseek 3Di:
DEQPAAAGEAEFAPDPVRAAAEYEYDAVPRNYEDEYNPLPDDLVQKAKDWDFDADPVGDTHDDPVATWIFIARNVVRGRHYTYGSNNPYPFHWYDRPNDTDTRD